Protein AF-A0A931CH33-F1 (afdb_monomer_lite)

Secondary structure (DSSP, 8-state):
--PPPHHHHHHHHT-TTTGGGGGT-HHHHHHHHHHHHHTTT-HHHHHHHHHHHHHHHHHHHHHHHTPPPS-SSHHHHHHHHHHTTSSPPPP-------------

Radius of gyration: 19.22 Å; chains: 1; bounding box: 34×28×72 Å

Sequence (104 aa):
MTAIDEDILSAARGSSNFGMLEEIEPLLAVYGAGAEATLYTDPNGALVKCRQFAEVLAEQLLRRTNTVMVSSKQVDRIGALESSGVLPEKPATRRRTSRKAVSV

Foldseek 3Di:
DPDDDVVLLVQLLPAPPQVVCCVVPSLLSNLQSQLVVCVPPPVPSSVVSVVSNLLVVLVSLCVVLVQDFPDSDSVSSVVSCCVSVNDPPDDPPPPPPPPPDPDD

Structure (mmCIF, N/CA/C/O backbone):
data_AF-A0A931CH33-F1
#
_entry.id   AF-A0A931CH33-F1
#
loop_
_atom_site.group_PDB
_atom_site.id
_atom_site.type_symbol
_atom_site.label_atom_id
_atom_site.label_alt_id
_atom_site.label_comp_id
_atom_site.label_asym_id
_atom_site.label_entity_id
_atom_site.label_seq_id
_atom_site.pdbx_PDB_ins_code
_atom_site.Cartn_x
_atom_site.Cartn_y
_atom_site.Cartn_z
_atom_site.occupancy
_atom_site.B_iso_or_equiv
_atom_site.auth_seq_id
_atom_site.auth_comp_id
_atom_site.auth_asym_id
_atom_site.auth_atom_id
_atom_site.pdbx_PDB_model_num
ATOM 1 N N . MET A 1 1 ? -16.504 5.192 -10.532 1.00 43.44 1 MET A N 1
ATOM 2 C CA . MET A 1 1 ? -15.453 4.220 -10.891 1.00 43.44 1 MET A CA 1
ATOM 3 C C . MET A 1 1 ? -14.500 4.931 -11.824 1.00 43.44 1 MET A C 1
ATOM 5 O O . MET A 1 1 ? -14.905 5.270 -12.925 1.00 43.44 1 MET A O 1
ATOM 9 N N . THR A 1 2 ? -13.304 5.281 -11.357 1.00 55.84 2 THR A N 1
ATOM 10 C CA . THR A 1 2 ? -12.237 5.764 -12.241 1.00 55.84 2 THR A CA 1
ATOM 11 C C . THR A 1 2 ? -11.862 4.607 -13.153 1.00 55.84 2 THR A C 1
ATOM 13 O O . THR A 1 2 ? -11.405 3.580 -12.656 1.00 55.84 2 THR A O 1
ATOM 16 N N . ALA A 1 3 ? -12.147 4.730 -14.448 1.00 74.62 3 ALA A N 1
ATOM 17 C CA . ALA A 1 3 ? -11.714 3.744 -15.425 1.00 74.62 3 ALA A CA 1
ATOM 18 C C . ALA A 1 3 ? -10.182 3.691 -15.385 1.00 74.62 3 ALA A C 1
ATOM 20 O O . ALA A 1 3 ? -9.525 4.722 -15.538 1.00 74.62 3 ALA A O 1
ATOM 21 N N . ILE A 1 4 ? -9.638 2.520 -15.069 1.00 81.12 4 ILE A N 1
ATOM 22 C CA . ILE A 1 4 ? -8.200 2.271 -15.117 1.00 81.12 4 ILE A CA 1
ATOM 23 C C . ILE A 1 4 ? -7.853 2.076 -16.587 1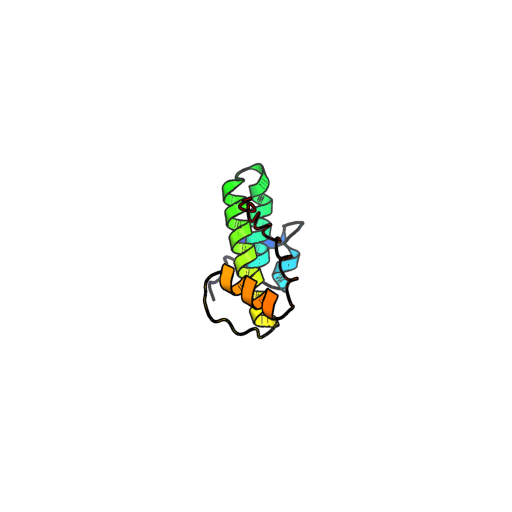.00 81.12 4 ILE A C 1
ATOM 25 O O . ILE A 1 4 ? -8.604 1.435 -17.317 1.00 81.12 4 ILE A O 1
ATOM 29 N N . ASP A 1 5 ? -6.742 2.658 -17.012 1.00 90.12 5 ASP A N 1
ATOM 30 C CA . ASP A 1 5 ? -6.226 2.440 -18.355 1.00 90.12 5 ASP A CA 1
ATOM 31 C C . ASP A 1 5 ? -5.836 0.958 -18.531 1.00 90.12 5 ASP A C 1
ATOM 33 O O . ASP A 1 5 ? -5.097 0.402 -17.711 1.00 90.12 5 ASP A O 1
ATOM 37 N N . GLU A 1 6 ? -6.359 0.312 -19.574 1.00 89.62 6 GLU A N 1
ATOM 38 C CA . GLU A 1 6 ? -6.144 -1.117 -19.841 1.00 89.62 6 GLU A CA 1
ATOM 39 C C . GLU A 1 6 ? -4.673 -1.448 -20.112 1.00 89.62 6 GLU A C 1
ATOM 41 O O . GLU A 1 6 ? -4.210 -2.523 -19.725 1.00 89.62 6 GLU A O 1
ATOM 46 N N . ASP A 1 7 ? -3.902 -0.527 -20.697 1.00 91.75 7 ASP A N 1
ATOM 47 C CA . ASP A 1 7 ? -2.474 -0.748 -20.939 1.00 91.75 7 ASP A CA 1
ATOM 48 C C . ASP A 1 7 ? -1.706 -0.766 -19.613 1.00 91.75 7 ASP A C 1
ATOM 50 O O . ASP A 1 7 ? -0.824 -1.603 -19.393 1.00 91.75 7 ASP A O 1
ATOM 54 N N . ILE A 1 8 ? -2.088 0.115 -18.683 1.00 91.56 8 ILE A N 1
ATOM 55 C CA . ILE A 1 8 ? -1.522 0.151 -17.329 1.00 91.56 8 ILE A CA 1
ATOM 56 C C . ILE A 1 8 ? -1.884 -1.125 -16.567 1.00 91.56 8 ILE A C 1
ATOM 58 O O . ILE A 1 8 ? -1.034 -1.694 -15.878 1.00 91.56 8 ILE A O 1
ATOM 62 N N . LEU A 1 9 ? -3.126 -1.592 -16.692 1.00 92.50 9 LEU A N 1
ATOM 63 C CA . LEU A 1 9 ? -3.570 -2.817 -16.036 1.00 92.50 9 LEU A CA 1
ATOM 64 C C . LEU A 1 9 ? -2.853 -4.049 -16.602 1.00 92.50 9 LEU A C 1
ATOM 66 O O . LEU A 1 9 ? -2.370 -4.887 -15.843 1.00 92.50 9 LEU A O 1
ATOM 70 N N . SER A 1 10 ? -2.711 -4.124 -17.925 1.00 92.75 10 SER A N 1
ATOM 71 C CA . SER A 1 10 ? -1.962 -5.179 -18.610 1.00 92.75 10 SER A CA 1
ATOM 72 C C . SER A 1 10 ? -0.494 -5.215 -18.170 1.00 92.75 10 SER A C 1
ATOM 74 O O . SER A 1 10 ? 0.035 -6.280 -17.852 1.00 92.75 10 SER A O 1
ATOM 76 N N . ALA A 1 11 ? 0.153 -4.052 -18.047 1.00 91.44 11 ALA A N 1
ATOM 77 C CA . ALA A 1 11 ? 1.504 -3.965 -17.498 1.00 91.44 11 ALA A CA 1
ATOM 78 C C . ALA A 1 11 ? 1.565 -4.434 -16.032 1.00 91.44 11 ALA A C 1
ATOM 80 O O . ALA A 1 11 ? 2.503 -5.132 -15.642 1.00 91.44 11 ALA A O 1
ATOM 81 N N . ALA A 1 12 ? 0.556 -4.097 -15.223 1.00 93.38 12 ALA A N 1
ATOM 82 C CA . ALA A 1 12 ? 0.479 -4.512 -13.826 1.00 93.38 12 ALA A CA 1
ATOM 83 C C . ALA A 1 12 ? 0.306 -6.031 -13.656 1.00 93.38 12 ALA A C 1
ATOM 85 O O . ALA A 1 12 ? 0.921 -6.607 -12.758 1.00 93.38 12 ALA A O 1
ATOM 86 N N . ARG A 1 13 ? -0.447 -6.698 -14.542 1.00 93.12 13 ARG A N 1
ATOM 87 C CA . ARG A 1 13 ? -0.584 -8.171 -14.571 1.00 93.12 13 ARG A CA 1
ATOM 88 C C . ARG A 1 13 ? 0.758 -8.892 -14.692 1.00 93.12 13 ARG A C 1
ATOM 90 O O . ARG A 1 13 ? 0.910 -9.992 -14.174 1.00 93.12 13 ARG A O 1
ATOM 97 N N . GLY A 1 14 ? 1.729 -8.275 -15.366 1.00 92.12 14 GLY A N 1
ATOM 98 C CA . GLY A 1 14 ? 3.070 -8.829 -15.548 1.00 92.12 14 GLY A CA 1
ATOM 99 C C . GLY A 1 14 ? 3.969 -8.767 -14.307 1.00 92.12 14 GLY A C 1
ATOM 100 O O . GLY A 1 14 ? 5.076 -9.300 -14.346 1.00 92.12 14 GLY A O 1
ATOM 101 N N . SER A 1 15 ? 3.540 -8.118 -13.218 1.00 94.19 15 SER A N 1
ATOM 102 C CA . SER A 1 15 ? 4.320 -8.045 -11.978 1.00 94.19 15 SER A CA 1
ATOM 103 C C . SER A 1 15 ? 4.401 -9.402 -11.280 1.00 94.19 15 SER A C 1
ATOM 105 O O . SER A 1 15 ? 3.382 -10.035 -10.999 1.00 94.19 15 SER A O 1
ATOM 107 N N . SER A 1 16 ? 5.622 -9.794 -10.909 1.00 93.00 16 SER A N 1
ATOM 108 C CA . SER A 1 16 ? 5.899 -11.029 -10.167 1.00 93.00 16 SER A CA 1
ATOM 109 C C . SER A 1 16 ? 5.231 -11.063 -8.792 1.00 93.00 16 SER A C 1
ATOM 111 O O . SER A 1 16 ? 4.818 -12.128 -8.341 1.00 93.00 16 SER A O 1
ATOM 113 N N . ASN A 1 17 ? 5.145 -9.914 -8.115 1.00 92.81 17 ASN A N 1
ATOM 114 C CA . ASN A 1 17 ? 4.663 -9.836 -6.735 1.00 92.81 17 ASN A CA 1
ATOM 115 C C . ASN A 1 17 ? 3.191 -9.420 -6.623 1.00 92.81 17 ASN A C 1
ATOM 117 O O . ASN A 1 17 ? 2.518 -9.807 -5.670 1.00 92.81 17 ASN A O 1
ATOM 121 N N . PHE A 1 18 ? 2.689 -8.620 -7.566 1.00 95.81 18 PHE A N 1
ATOM 122 C CA . PHE A 1 18 ? 1.396 -7.944 -7.432 1.00 95.81 18 PHE A CA 1
ATOM 123 C C . PHE A 1 18 ? 0.410 -8.237 -8.564 1.00 95.81 18 PHE A C 1
ATOM 125 O O . PHE A 1 18 ? -0.763 -7.900 -8.414 1.00 95.81 18 PHE A O 1
ATOM 132 N N . GLY A 1 19 ? 0.826 -8.900 -9.651 1.00 92.94 19 GLY A N 1
ATOM 133 C CA . GLY A 1 19 ? -0.058 -9.207 -10.782 1.00 92.94 19 GLY A CA 1
ATOM 134 C C . GLY A 1 19 ? -1.300 -10.010 -10.379 1.00 92.94 19 GLY A C 1
ATOM 135 O O . GLY A 1 19 ? -2.403 -9.723 -10.831 1.00 92.94 19 GLY A O 1
ATOM 136 N N . MET A 1 20 ? -1.153 -10.930 -9.421 1.00 94.38 20 MET A N 1
ATOM 137 C CA . MET A 1 20 ? -2.253 -11.743 -8.878 1.00 94.38 20 MET A CA 1
ATOM 138 C C . MET A 1 20 ? -3.372 -10.938 -8.197 1.00 94.38 20 MET A C 1
ATOM 140 O O . MET A 1 20 ? -4.472 -11.449 -8.010 1.00 94.38 20 MET A O 1
ATOM 144 N N . LEU A 1 21 ? -3.105 -9.696 -7.779 1.00 93.75 21 LEU A N 1
ATOM 145 C CA . LEU A 1 21 ? -4.100 -8.874 -7.085 1.00 93.75 21 LEU A CA 1
ATOM 146 C C . LEU A 1 21 ? -5.152 -8.302 -8.031 1.00 93.75 21 LEU A C 1
ATOM 148 O O . LEU A 1 21 ? -6.164 -7.792 -7.561 1.00 93.75 21 LEU A O 1
ATOM 152 N N . GLU A 1 22 ? -4.937 -8.400 -9.337 1.00 92.19 22 GLU A N 1
ATOM 153 C CA . GLU A 1 22 ? -5.831 -7.853 -10.345 1.00 92.19 22 GLU A CA 1
ATOM 154 C C . GLU A 1 22 ? -7.232 -8.482 -10.293 1.00 92.19 22 GLU A C 1
ATOM 156 O O . GLU A 1 22 ? -8.228 -7.766 -10.364 1.00 92.19 22 GLU A O 1
ATOM 161 N N . GLU A 1 23 ? -7.317 -9.793 -10.049 1.00 90.00 23 GLU A N 1
ATOM 162 C CA . GLU A 1 23 ? -8.588 -10.513 -9.873 1.00 90.00 23 GLU A CA 1
ATOM 163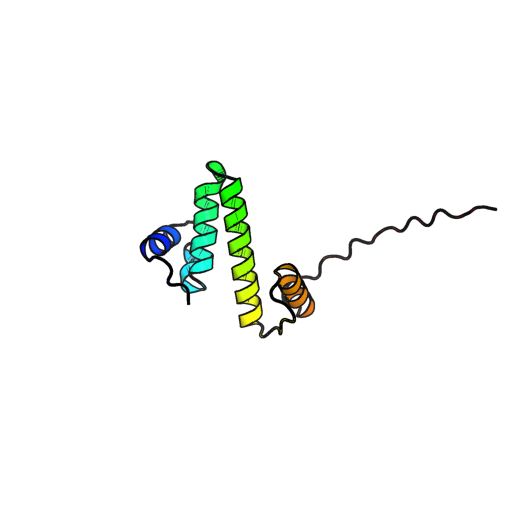 C C . GLU A 1 23 ? -9.347 -10.092 -8.600 1.00 90.00 23 GLU A C 1
ATOM 165 O O . GLU A 1 23 ? -10.562 -10.265 -8.500 1.00 90.00 23 GLU A O 1
ATOM 170 N N . ILE A 1 24 ? -8.634 -9.554 -7.604 1.00 88.38 24 ILE A N 1
ATOM 171 C CA . ILE A 1 24 ? -9.191 -9.166 -6.302 1.00 88.38 24 ILE A CA 1
ATOM 172 C C . ILE A 1 24 ? -9.601 -7.690 -6.310 1.00 88.38 24 ILE A C 1
ATOM 174 O O . ILE A 1 24 ? -10.696 -7.354 -5.857 1.00 88.38 24 ILE A O 1
ATOM 178 N N . GLU A 1 25 ? -8.689 -6.822 -6.746 1.00 92.12 25 GLU A N 1
ATOM 179 C CA . GLU A 1 25 ? -8.856 -5.378 -6.889 1.00 92.12 25 GLU A CA 1
ATOM 180 C C . GLU A 1 25 ? -7.779 -4.836 -7.858 1.00 92.12 25 GLU A C 1
ATOM 182 O O . GLU A 1 25 ? -6.610 -4.709 -7.474 1.00 92.12 25 GLU A O 1
ATOM 187 N N . PRO A 1 26 ? -8.156 -4.455 -9.091 1.00 93.38 26 PRO A N 1
ATOM 188 C CA . PRO A 1 26 ? -7.243 -3.941 -10.114 1.00 93.38 26 PRO A CA 1
ATOM 189 C C . PRO A 1 26 ? -6.327 -2.800 -9.650 1.00 93.38 26 PRO A C 1
ATOM 191 O O . PRO A 1 26 ? -5.148 -2.767 -10.007 1.00 93.38 26 PRO A O 1
ATOM 194 N N . LEU A 1 27 ? -6.817 -1.882 -8.806 1.00 94.38 27 LEU A N 1
ATOM 195 C CA . LEU A 1 27 ? -5.986 -0.785 -8.295 1.00 94.38 27 LEU A CA 1
ATOM 196 C C . LEU A 1 27 ? -4.835 -1.273 -7.405 1.00 94.38 27 LEU A C 1
ATOM 198 O O . LEU A 1 27 ? -3.768 -0.656 -7.399 1.00 94.38 27 LEU A O 1
ATOM 202 N N . LEU A 1 28 ? -5.016 -2.376 -6.672 1.00 95.06 28 LEU A N 1
ATOM 203 C CA . LEU A 1 28 ? -3.941 -2.954 -5.864 1.00 95.06 28 LEU A CA 1
ATOM 204 C C . LEU A 1 28 ? -2.820 -3.500 -6.748 1.0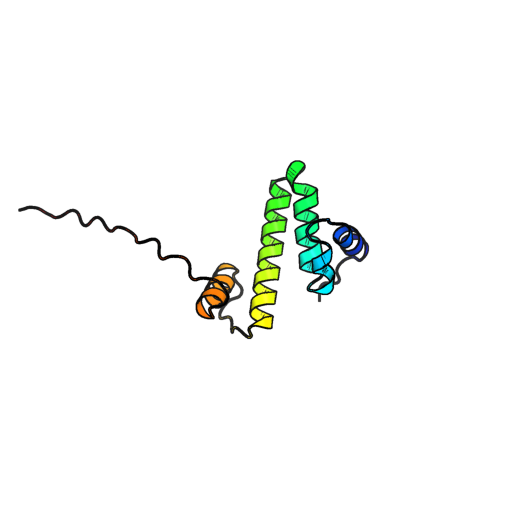0 95.06 28 LEU A C 1
ATOM 206 O O . LEU A 1 28 ? -1.650 -3.267 -6.444 1.00 95.06 28 LEU A O 1
ATOM 210 N N . ALA A 1 29 ? -3.167 -4.161 -7.856 1.00 95.62 29 ALA A N 1
ATOM 211 C CA . ALA A 1 29 ? -2.179 -4.625 -8.824 1.00 95.62 29 ALA A CA 1
ATOM 212 C C . ALA A 1 29 ? -1.406 -3.446 -9.428 1.00 95.62 29 ALA A C 1
ATOM 214 O O . ALA A 1 29 ? -0.179 -3.457 -9.422 1.00 95.62 29 ALA A O 1
ATOM 215 N N . VAL A 1 30 ? -2.099 -2.388 -9.864 1.00 96.31 30 VAL A N 1
ATOM 216 C CA . VAL A 1 30 ? -1.467 -1.209 -10.483 1.00 96.31 30 VAL A CA 1
ATOM 217 C C . VAL A 1 30 ? -0.507 -0.495 -9.530 1.00 96.31 30 VAL A C 1
ATOM 219 O O . VAL A 1 30 ? 0.643 -0.234 -9.892 1.00 96.31 30 VAL A O 1
ATOM 222 N N . TYR A 1 31 ? -0.938 -0.185 -8.303 1.00 96.50 31 TYR A N 1
ATOM 223 C CA . TYR A 1 31 ? -0.072 0.514 -7.351 1.00 96.50 31 TYR A CA 1
ATOM 224 C C . TYR A 1 31 ? 1.083 -0.366 -6.864 1.00 96.50 31 TYR A C 1
ATOM 226 O O . TYR A 1 31 ? 2.207 0.125 -6.753 1.00 96.50 31 TYR A O 1
ATOM 234 N N . GLY A 1 32 ? 0.836 -1.656 -6.622 1.00 95.38 32 GLY A N 1
ATOM 235 C CA . GLY A 1 32 ? 1.867 -2.607 -6.209 1.00 95.38 32 GLY A CA 1
ATOM 236 C C . GLY A 1 32 ? 2.923 -2.827 -7.294 1.00 95.38 32 GLY A C 1
ATOM 237 O O . GLY A 1 32 ? 4.109 -2.591 -7.058 1.00 95.38 32 GLY A O 1
ATOM 238 N N . ALA A 1 33 ? 2.494 -3.180 -8.509 1.00 96.38 33 ALA A N 1
ATOM 239 C CA . ALA A 1 33 ? 3.376 -3.377 -9.660 1.00 96.38 33 ALA A CA 1
ATOM 240 C C . ALA A 1 33 ? 4.165 -2.106 -9.988 1.00 96.38 33 ALA A C 1
ATOM 242 O O . ALA A 1 33 ? 5.368 -2.148 -10.241 1.00 96.38 33 ALA A O 1
ATOM 243 N N . GLY A 1 34 ? 3.506 -0.947 -9.927 1.00 95.12 34 GLY A N 1
ATOM 244 C CA . GLY A 1 34 ? 4.167 0.327 -10.141 1.00 95.12 34 GLY A CA 1
ATOM 245 C C . GLY A 1 34 ? 5.211 0.644 -9.067 1.00 95.12 34 GLY A C 1
ATOM 246 O O . GLY A 1 34 ? 6.213 1.275 -9.402 1.00 95.12 34 GLY A O 1
ATOM 247 N N . ALA A 1 35 ? 4.985 0.265 -7.803 1.00 95.88 35 ALA A N 1
ATOM 248 C CA . ALA A 1 35 ? 5.949 0.457 -6.717 1.00 95.88 35 ALA A CA 1
ATOM 249 C C . ALA A 1 35 ? 7.166 -0.460 -6.882 1.00 95.88 35 ALA A C 1
ATOM 251 O O . ALA A 1 35 ? 8.299 0.001 -6.753 1.00 95.88 35 ALA A O 1
ATOM 252 N N . GLU A 1 36 ? 6.928 -1.726 -7.232 1.00 95.31 36 GLU A N 1
ATOM 253 C CA . GLU A 1 36 ? 7.964 -2.710 -7.554 1.00 95.31 36 GLU A CA 1
ATOM 254 C C . GLU A 1 36 ? 8.844 -2.237 -8.717 1.00 95.31 36 GLU A C 1
ATOM 256 O O . GLU A 1 36 ? 10.068 -2.192 -8.591 1.00 95.31 36 GLU A O 1
ATOM 261 N N . ALA A 1 37 ? 8.223 -1.802 -9.817 1.00 95.06 37 ALA A N 1
ATOM 262 C CA . ALA A 1 37 ? 8.930 -1.362 -11.015 1.00 95.06 37 ALA A CA 1
ATOM 263 C C . ALA A 1 37 ? 9.822 -0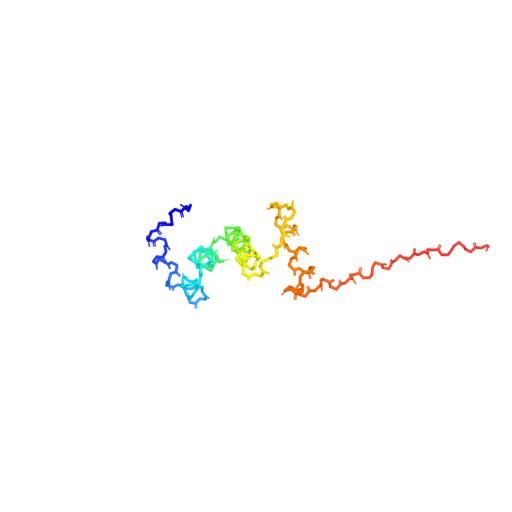.132 -10.777 1.00 95.06 37 ALA A C 1
ATOM 265 O O . ALA A 1 37 ? 10.842 0.028 -11.449 1.00 95.06 37 ALA A O 1
ATOM 266 N N . THR A 1 38 ? 9.460 0.744 -9.830 1.00 94.75 38 THR A N 1
ATOM 267 C CA . THR A 1 38 ? 10.227 1.967 -9.540 1.00 94.75 38 THR A CA 1
ATOM 268 C C . THR A 1 38 ? 11.131 1.875 -8.318 1.00 94.75 38 THR A C 1
ATOM 270 O O . THR A 1 38 ? 11.813 2.847 -8.014 1.00 94.75 38 THR A O 1
ATOM 273 N N . LEU A 1 39 ? 11.195 0.733 -7.627 1.00 93.00 39 LEU A N 1
ATOM 274 C CA . LEU A 1 39 ? 11.911 0.603 -6.352 1.00 93.00 39 LEU A CA 1
ATOM 275 C C . LEU A 1 39 ? 13.378 1.061 -6.422 1.00 93.00 39 LEU A C 1
ATOM 277 O O . LEU A 1 39 ? 13.866 1.714 -5.501 1.00 93.00 39 LEU A O 1
ATOM 281 N N . TYR A 1 40 ? 14.068 0.736 -7.518 1.00 93.62 40 TYR A N 1
ATOM 282 C CA . TYR A 1 40 ? 15.493 1.033 -7.698 1.00 93.62 40 TYR A CA 1
ATOM 283 C C . TYR A 1 40 ? 15.774 2.280 -8.542 1.00 93.62 40 TYR A C 1
ATOM 285 O O . TYR A 1 40 ? 16.888 2.797 -8.511 1.00 93.62 40 TYR A O 1
ATOM 293 N N . THR A 1 41 ? 14.792 2.757 -9.306 1.00 95.69 41 THR A N 1
ATOM 294 C CA . THR A 1 41 ? 14.958 3.858 -10.269 1.00 95.69 41 THR A CA 1
ATOM 295 C C . THR A 1 41 ? 14.378 5.172 -9.757 1.00 95.69 41 THR A C 1
ATOM 297 O O . THR A 1 41 ? 14.954 6.228 -9.998 1.00 95.69 41 THR A O 1
ATOM 300 N N . ASP A 1 42 ? 13.279 5.108 -9.009 1.00 95.56 42 ASP A N 1
ATOM 301 C CA . ASP A 1 42 ? 12.647 6.240 -8.338 1.00 95.56 42 ASP A CA 1
ATOM 302 C C . ASP A 1 42 ?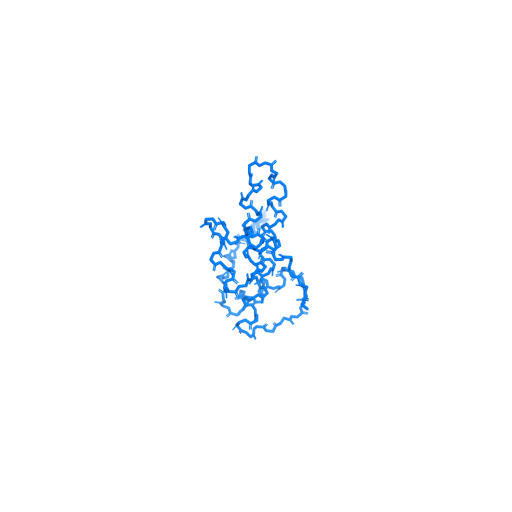 12.069 5.786 -6.984 1.00 95.56 42 ASP A C 1
ATOM 304 O O . ASP A 1 42 ? 10.871 5.493 -6.861 1.00 95.56 42 ASP A O 1
ATOM 308 N N . PRO A 1 43 ? 12.914 5.727 -5.937 1.00 92.62 43 PRO A N 1
ATOM 309 C CA . PRO A 1 43 ? 12.482 5.313 -4.606 1.00 92.62 43 PRO A CA 1
ATOM 310 C C . PRO A 1 43 ? 11.376 6.205 -4.025 1.00 92.62 43 PRO A C 1
ATOM 312 O O . PRO A 1 43 ? 10.511 5.723 -3.295 1.00 92.62 43 PRO A O 1
ATOM 315 N N . ASN A 1 44 ? 11.363 7.501 -4.359 1.00 94.94 44 ASN A N 1
ATOM 316 C CA . ASN A 1 44 ? 10.330 8.422 -3.886 1.00 94.94 44 ASN A CA 1
ATOM 317 C C . ASN A 1 44 ? 8.981 8.108 -4.542 1.00 94.94 44 ASN A C 1
ATOM 319 O O . ASN A 1 44 ? 7.969 8.007 -3.846 1.00 94.94 44 ASN A O 1
ATOM 323 N N . GLY A 1 45 ? 8.966 7.885 -5.858 1.00 94.56 45 GLY A N 1
ATOM 324 C CA . GLY A 1 45 ? 7.777 7.422 -6.570 1.00 94.56 45 GLY A CA 1
ATOM 325 C C . GLY A 1 45 ? 7.293 6.058 -6.081 1.00 94.56 45 GLY A C 1
ATOM 326 O O . GLY A 1 45 ? 6.086 5.857 -5.928 1.00 94.56 45 GLY A O 1
ATOM 327 N N . ALA A 1 46 ? 8.209 5.143 -5.753 1.00 94.31 46 ALA A N 1
ATOM 328 C CA . ALA A 1 46 ? 7.859 3.859 -5.149 1.00 94.31 46 ALA A CA 1
ATOM 329 C C . ALA A 1 46 ? 7.138 4.040 -3.801 1.00 94.31 46 ALA A C 1
ATOM 331 O O . ALA A 1 46 ? 6.092 3.432 -3.580 1.00 94.31 46 ALA A O 1
ATOM 332 N N . LEU A 1 47 ? 7.620 4.935 -2.928 1.00 95.94 47 LEU A N 1
ATOM 333 C CA . LEU A 1 47 ? 6.962 5.238 -1.650 1.00 95.94 47 LEU A CA 1
ATOM 334 C C . LEU A 1 47 ? 5.558 5.830 -1.826 1.00 95.94 47 LEU A C 1
ATOM 336 O O . LEU A 1 47 ? 4.640 5.464 -1.088 1.00 95.94 47 LEU A O 1
ATOM 340 N N . VAL A 1 48 ? 5.368 6.719 -2.805 1.00 96.25 48 VAL A N 1
ATOM 341 C CA . VAL A 1 48 ? 4.044 7.286 -3.113 1.00 96.25 48 VAL A CA 1
ATOM 342 C C . VAL A 1 48 ? 3.073 6.188 -3.547 1.00 96.25 48 VAL A C 1
ATOM 344 O O . VAL A 1 48 ? 1.951 6.131 -3.044 1.00 96.25 48 VAL A O 1
ATOM 347 N N . LYS A 1 49 ? 3.509 5.269 -4.411 1.00 94.25 49 LYS A N 1
ATOM 348 C CA . LYS A 1 49 ? 2.674 4.144 -4.848 1.00 94.25 49 LYS A CA 1
ATOM 349 C C . LYS A 1 49 ? 2.385 3.156 -3.719 1.00 94.25 49 LYS A C 1
ATOM 351 O O . LYS A 1 49 ? 1.244 2.734 -3.576 1.00 94.25 49 LYS A O 1
ATOM 356 N N . CYS A 1 50 ? 3.356 2.867 -2.850 1.00 95.56 50 CYS A N 1
ATOM 357 C CA . CYS A 1 50 ? 3.130 2.076 -1.633 1.00 95.56 50 CYS A CA 1
ATOM 358 C C . CYS A 1 50 ? 2.060 2.706 -0.732 1.00 95.56 50 CYS A C 1
ATOM 360 O O . CYS A 1 50 ? 1.229 2.003 -0.155 1.00 95.56 50 CYS A O 1
ATOM 362 N N . ARG A 1 51 ? 2.048 4.039 -0.621 1.00 94.56 51 ARG A N 1
ATOM 363 C CA . ARG A 1 51 ? 1.005 4.749 0.121 1.00 94.56 51 ARG A CA 1
ATOM 364 C C . ARG A 1 51 ? -0.369 4.566 -0.527 1.00 94.56 51 ARG A C 1
ATOM 366 O O . ARG A 1 51 ? -1.309 4.211 0.177 1.00 94.56 51 ARG A O 1
ATOM 373 N N . GLN A 1 52 ? -0.483 4.781 -1.836 1.00 95.00 52 GLN A N 1
ATOM 374 C CA . GLN A 1 52 ? -1.742 4.603 -2.571 1.00 95.00 52 GLN A CA 1
ATOM 375 C C . GLN A 1 52 ? -2.257 3.162 -2.469 1.00 95.00 52 GLN A C 1
ATOM 377 O O . GLN A 1 52 ? -3.435 2.941 -2.197 1.00 95.00 52 GLN A O 1
ATOM 382 N N . PHE A 1 53 ? -1.357 2.183 -2.581 1.00 95.12 53 PHE A N 1
ATOM 383 C CA . PHE A 1 53 ? -1.652 0.773 -2.353 1.00 95.12 53 PHE A CA 1
ATOM 384 C C . PHE A 1 53 ? -2.262 0.539 -0.964 1.00 95.12 53 PHE A C 1
ATOM 386 O O . PHE A 1 53 ? -3.322 -0.073 -0.849 1.00 95.12 53 PHE A O 1
ATOM 393 N N . ALA A 1 54 ? -1.637 1.061 0.095 1.00 91.81 54 ALA A N 1
ATOM 394 C CA . ALA A 1 54 ? -2.132 0.905 1.463 1.00 91.81 54 ALA A CA 1
ATOM 395 C C . ALA A 1 54 ? -3.488 1.600 1.697 1.00 91.81 54 ALA A C 1
ATOM 397 O O . ALA A 1 54 ? -4.309 1.110 2.475 1.00 91.81 54 ALA A O 1
ATOM 398 N N . GLU A 1 55 ? -3.738 2.732 1.036 1.00 91.44 55 GLU A N 1
ATOM 399 C CA . GLU A 1 55 ? -5.020 3.445 1.096 1.00 91.44 55 GLU A CA 1
ATOM 400 C C . GLU A 1 55 ? -6.154 2.624 0.465 1.00 91.44 55 GLU A C 1
ATOM 402 O O . GLU A 1 55 ? -7.203 2.445 1.094 1.00 91.44 55 GLU A O 1
ATOM 407 N N . VAL A 1 56 ? -5.916 2.050 -0.719 1.00 92.31 56 VAL A N 1
ATOM 408 C CA . VAL A 1 56 ? -6.871 1.149 -1.382 1.00 92.31 56 VAL A CA 1
ATOM 409 C C . VAL A 1 56 ? -7.066 -0.130 -0.574 1.00 92.31 56 VAL A C 1
ATOM 411 O O . VAL A 1 56 ? -8.201 -0.552 -0.368 1.00 92.31 56 VAL A O 1
ATOM 414 N N . LEU A 1 57 ? -5.991 -0.730 -0.058 1.00 90.88 57 LEU A N 1
ATOM 415 C CA . LEU A 1 57 ? -6.077 -1.962 0.726 1.00 90.88 57 LEU A CA 1
ATOM 416 C C . LEU A 1 57 ? -6.928 -1.764 1.984 1.00 90.88 57 LEU A C 1
ATOM 418 O O . LEU A 1 57 ? -7.824 -2.563 2.250 1.00 90.88 57 LEU A O 1
ATOM 422 N N . ALA A 1 58 ? -6.692 -0.682 2.732 1.00 89.00 58 ALA A N 1
ATOM 423 C CA . ALA A 1 58 ? -7.492 -0.355 3.909 1.00 89.00 58 ALA A CA 1
ATOM 424 C C . ALA A 1 58 ? -8.973 -0.175 3.549 1.00 89.00 58 ALA A C 1
ATOM 426 O O . ALA A 1 58 ? -9.848 -0.658 4.263 1.00 89.00 58 ALA A O 1
ATOM 427 N N . GLU A 1 59 ? -9.262 0.476 2.422 1.00 87.75 59 GLU A N 1
ATOM 428 C CA . GLU A 1 59 ? -10.631 0.648 1.944 1.00 87.75 59 GLU A CA 1
ATOM 429 C C . GLU A 1 59 ? -11.310 -0.679 1.595 1.00 87.75 59 GLU A C 1
ATOM 431 O O . GLU A 1 59 ? -12.453 -0.908 1.990 1.00 87.75 59 GLU A O 1
ATOM 436 N N . GLN A 1 60 ? -10.610 -1.573 0.896 1.00 88.75 60 GLN A N 1
ATOM 437 C CA . GLN A 1 60 ? -11.133 -2.896 0.556 1.00 88.75 60 GLN A CA 1
ATOM 438 C C . GLN A 1 60 ? -11.384 -3.745 1.803 1.00 88.75 60 GLN A C 1
ATOM 440 O O . GLN A 1 60 ? -12.410 -4.421 1.882 1.00 88.75 60 GLN A O 1
ATOM 445 N N . LEU A 1 61 ? -10.494 -3.681 2.798 1.00 86.25 61 LEU A N 1
ATOM 446 C CA . LEU A 1 61 ? -10.685 -4.369 4.074 1.00 86.25 61 LEU A CA 1
ATOM 447 C C . LEU A 1 61 ? -11.945 -3.874 4.781 1.00 86.25 61 LEU A C 1
ATOM 449 O O . LEU A 1 61 ? -12.807 -4.684 5.103 1.00 86.25 61 LEU A O 1
ATOM 453 N N . LEU A 1 62 ? -12.103 -2.556 4.924 1.00 85.19 62 LEU A N 1
ATOM 454 C CA . LEU A 1 62 ? -13.281 -1.954 5.553 1.00 85.19 62 LEU A CA 1
ATOM 455 C C . LEU A 1 62 ? -14.587 -2.349 4.854 1.00 85.19 62 LEU A C 1
ATOM 457 O O . LEU A 1 62 ? -15.570 -2.686 5.516 1.00 85.19 62 LEU A O 1
ATOM 461 N N . ARG A 1 63 ? -14.594 -2.331 3.513 1.00 85.44 63 ARG A N 1
ATOM 462 C CA . ARG A 1 63 ? -15.752 -2.741 2.703 1.00 85.44 63 ARG A CA 1
ATOM 463 C C . ARG A 1 63 ? -16.110 -4.208 2.930 1.00 85.44 63 ARG A C 1
ATOM 465 O O . ARG A 1 63 ? -17.287 -4.535 3.021 1.00 85.44 63 ARG A O 1
ATOM 472 N N . ARG A 1 64 ? -15.113 -5.089 3.042 1.00 85.31 64 ARG A N 1
ATOM 473 C CA . ARG A 1 64 ? -15.324 -6.532 3.243 1.00 85.31 64 ARG A CA 1
ATOM 474 C C . ARG A 1 64 ? -15.723 -6.884 4.676 1.00 85.31 64 ARG A C 1
ATOM 476 O O . ARG A 1 64 ? -16.433 -7.863 4.874 1.00 85.31 64 ARG A O 1
ATOM 483 N N . THR A 1 65 ? -15.304 -6.095 5.662 1.00 84.12 65 THR A N 1
ATOM 484 C CA . THR A 1 65 ? -15.591 -6.341 7.086 1.00 84.12 65 THR A CA 1
ATOM 485 C C . THR A 1 65 ? -16.838 -5.611 7.582 1.00 84.12 65 THR A C 1
ATOM 487 O O . THR A 1 65 ? -17.205 -5.763 8.743 1.00 84.12 65 THR A O 1
ATOM 490 N N . ASN A 1 66 ? -17.513 -4.841 6.716 1.00 79.31 66 ASN A N 1
ATOM 491 C CA . ASN A 1 66 ? -18.645 -3.972 7.065 1.00 79.31 66 ASN A CA 1
ATOM 492 C C . ASN A 1 66 ? -18.334 -3.016 8.232 1.00 79.31 66 ASN A C 1
ATOM 494 O O . ASN A 1 66 ? -19.216 -2.652 9.012 1.00 79.31 66 ASN A O 1
ATOM 498 N N . THR A 1 67 ? -17.074 -2.598 8.363 1.00 76.00 67 THR A N 1
ATOM 499 C CA . THR A 1 67 ? -16.658 -1.696 9.439 1.00 76.00 67 THR A CA 1
ATOM 500 C C . THR A 1 67 ? -17.111 -0.275 9.106 1.00 76.00 67 THR A C 1
ATOM 502 O O . THR A 1 67 ? -16.710 0.304 8.095 1.00 76.00 67 THR A O 1
ATOM 505 N N . VAL A 1 68 ? -17.949 0.304 9.967 1.00 68.38 68 VAL A N 1
ATOM 506 C CA . VAL A 1 68 ? -18.456 1.671 9.795 1.00 68.38 68 VAL A CA 1
ATOM 507 C C . VAL A 1 68 ? -17.337 2.675 10.060 1.00 68.38 68 VAL A C 1
ATOM 509 O O . VAL A 1 68 ? -16.687 2.641 11.104 1.00 68.38 68 VAL A O 1
ATOM 512 N N . MET A 1 69 ? -17.133 3.599 9.122 1.00 63.41 69 MET A N 1
ATOM 513 C CA . MET A 1 69 ? -16.163 4.680 9.268 1.00 63.41 69 MET A CA 1
ATOM 514 C C . MET A 1 69 ? -16.811 5.987 9.706 1.00 63.41 69 MET A C 1
ATOM 516 O O . MET A 1 69 ? -17.869 6.369 9.213 1.00 63.41 69 MET A O 1
ATOM 520 N N . VAL A 1 70 ? -16.099 6.718 10.564 1.00 63.06 70 VAL A N 1
ATOM 521 C CA . VAL A 1 70 ? -16.473 8.072 11.004 1.00 63.06 70 VAL A CA 1
ATOM 522 C C . VAL A 1 70 ? -15.803 9.159 10.139 1.00 63.06 70 VAL A C 1
ATOM 524 O O . VAL A 1 70 ? -16.244 10.304 10.133 1.00 63.06 70 VAL A O 1
ATOM 527 N N . SER A 1 71 ? -14.744 8.828 9.384 1.00 72.75 71 SER A N 1
ATOM 528 C CA . SER A 1 71 ? -13.910 9.799 8.653 1.00 72.75 71 SER A CA 1
ATOM 529 C C . SER A 1 71 ? -13.220 9.185 7.427 1.00 72.75 71 SER A C 1
ATOM 531 O O . SER A 1 71 ? -13.015 7.976 7.351 1.00 72.75 71 SER A O 1
ATOM 533 N N . SER A 1 72 ? -12.845 10.029 6.458 1.00 71.31 72 SER A N 1
ATOM 534 C CA . SER A 1 72 ? -12.159 9.637 5.218 1.00 71.31 72 SER A CA 1
ATOM 535 C C . SER A 1 72 ? -10.631 9.578 5.330 1.00 71.31 72 SER A C 1
ATOM 537 O O . SER A 1 72 ? -9.982 9.110 4.393 1.00 71.31 72 SER A O 1
ATOM 539 N N . LYS A 1 73 ? -10.039 10.030 6.445 1.00 82.25 73 LYS A N 1
ATOM 540 C CA . LYS A 1 73 ? -8.579 10.046 6.632 1.00 82.25 73 LYS A CA 1
ATOM 541 C C . LYS A 1 73 ? -8.037 8.632 6.833 1.00 82.25 73 LYS A C 1
ATOM 543 O O . LYS A 1 73 ? -8.566 7.875 7.639 1.00 82.25 73 LYS A O 1
ATOM 548 N N . GLN A 1 74 ? -6.909 8.319 6.192 1.00 77.81 74 GLN A N 1
ATOM 549 C CA . GLN A 1 74 ? -6.267 6.997 6.272 1.00 77.81 74 GLN A CA 1
ATOM 550 C C . GLN A 1 74 ? -5.984 6.531 7.711 1.00 77.81 74 GLN A C 1
ATOM 552 O O . GLN A 1 74 ? -6.144 5.357 8.024 1.00 77.81 74 GLN A O 1
ATOM 557 N N . VAL A 1 75 ? -5.597 7.446 8.604 1.00 81.69 75 VAL A N 1
ATOM 558 C CA . VAL A 1 75 ? -5.345 7.127 10.021 1.00 81.69 75 VAL A CA 1
ATOM 559 C C . VAL A 1 75 ? -6.599 6.630 10.742 1.00 81.69 75 VAL A C 1
ATOM 561 O O . VAL A 1 75 ? -6.515 5.698 11.537 1.00 81.69 75 VAL A O 1
ATOM 564 N N . ASP A 1 76 ? -7.760 7.190 10.410 1.00 80.69 76 ASP A N 1
ATOM 565 C CA . ASP A 1 76 ? -9.034 6.809 11.018 1.00 80.69 76 ASP A CA 1
ATOM 566 C C . ASP A 1 76 ? -9.504 5.451 10.471 1.00 80.69 76 ASP A C 1
ATOM 568 O O . ASP A 1 76 ? -10.070 4.650 11.212 1.00 80.69 76 ASP A O 1
ATOM 572 N N . ARG A 1 77 ? -9.189 5.147 9.200 1.00 80.38 77 ARG A N 1
ATOM 573 C CA . ARG A 1 77 ? -9.423 3.824 8.590 1.00 80.38 77 ARG A CA 1
ATOM 574 C C . ARG A 1 77 ? -8.672 2.725 9.334 1.00 80.38 77 ARG A C 1
ATOM 576 O O . ARG A 1 77 ? -9.253 1.697 9.667 1.00 80.38 77 ARG A O 1
ATOM 583 N N . ILE A 1 78 ? -7.388 2.960 9.613 1.00 81.56 78 ILE A N 1
ATOM 584 C CA . ILE A 1 78 ? -6.539 2.015 10.349 1.00 81.56 78 ILE A CA 1
ATOM 585 C C . ILE A 1 78 ? -7.087 1.812 11.765 1.00 81.56 78 ILE A C 1
ATOM 587 O O . ILE A 1 78 ? -7.282 0.670 12.169 1.00 81.56 78 ILE A O 1
ATOM 591 N N . GLY A 1 79 ? -7.415 2.892 12.482 1.00 79.56 79 GLY A N 1
ATOM 592 C CA . GLY A 1 79 ? -7.978 2.790 13.834 1.00 79.56 79 GLY A CA 1
ATOM 593 C C . GLY A 1 79 ? -9.324 2.054 13.884 1.00 79.56 79 GLY A C 1
ATOM 594 O O . GLY A 1 79 ? -9.586 1.300 14.822 1.00 79.56 79 GLY A O 1
ATOM 595 N N . ALA A 1 80 ? -10.168 2.211 12.859 1.00 79.75 80 ALA A N 1
ATOM 596 C CA . ALA A 1 80 ? -11.418 1.461 12.742 1.00 79.75 80 ALA A CA 1
ATOM 597 C C . ALA A 1 80 ? -11.168 -0.041 12.511 1.00 79.75 80 ALA A C 1
ATOM 599 O O . ALA A 1 80 ? -11.823 -0.874 13.138 1.00 79.75 80 ALA A O 1
ATOM 600 N N . LEU A 1 81 ? -10.194 -0.393 11.664 1.00 77.62 81 LEU A N 1
ATOM 601 C CA . LEU A 1 81 ? -9.802 -1.785 11.429 1.00 77.62 81 LEU A CA 1
ATOM 602 C C . LEU A 1 81 ? -9.218 -2.445 12.688 1.00 77.62 81 LEU A C 1
ATOM 604 O O . LEU A 1 81 ? -9.593 -3.580 12.987 1.00 77.62 81 LEU A O 1
ATOM 608 N N . GLU A 1 82 ? -8.377 -1.733 13.447 1.00 82.62 82 GLU A N 1
ATOM 609 C CA . GLU A 1 82 ? -7.885 -2.176 14.763 1.00 82.62 82 GLU A CA 1
ATOM 610 C C . GLU A 1 82 ? -9.055 -2.419 15.731 1.00 82.62 82 GLU A C 1
ATOM 612 O O . GLU A 1 82 ? -9.174 -3.499 16.302 1.00 82.62 82 GLU A O 1
ATOM 617 N N . SER A 1 83 ? -9.985 -1.462 15.838 1.00 76.94 83 SER A N 1
ATOM 618 C CA . SER A 1 83 ? -11.151 -1.558 16.736 1.00 76.94 83 SER A CA 1
ATOM 619 C C . SER A 1 83 ? -12.105 -2.702 16.373 1.00 76.94 83 SER A C 1
ATOM 621 O O . SER A 1 83 ? -12.803 -3.231 17.234 1.00 76.94 83 SER A O 1
ATOM 623 N N . SER A 1 84 ? -12.150 -3.088 15.095 1.00 77.56 84 SER A N 1
ATOM 624 C CA . SER A 1 84 ? -12.928 -4.237 14.614 1.00 77.56 84 SER A CA 1
ATOM 625 C C . SER A 1 84 ? -12.198 -5.583 14.737 1.00 77.56 84 SER A C 1
ATOM 627 O O . SER A 1 84 ? -12.755 -6.609 14.355 1.00 77.56 84 SER A O 1
ATOM 629 N N . GLY A 1 85 ? -10.960 -5.598 15.248 1.00 79.50 85 GLY A N 1
ATOM 630 C CA . GLY A 1 85 ? -10.145 -6.807 15.404 1.00 79.50 85 GLY A CA 1
ATOM 631 C C . GLY A 1 85 ? -9.578 -7.372 14.096 1.00 79.50 85 GLY A C 1
ATOM 632 O O . GLY A 1 85 ? -9.085 -8.497 14.079 1.00 79.50 85 GLY A O 1
ATOM 633 N N . VAL A 1 86 ? -9.649 -6.613 12.997 1.00 82.06 86 VAL A N 1
ATOM 634 C CA . VAL A 1 86 ? -9.159 -7.024 11.667 1.00 82.06 86 VAL A CA 1
ATOM 635 C C . VAL A 1 86 ? -7.650 -6.830 11.561 1.00 82.06 86 VAL A C 1
ATOM 637 O O . VAL A 1 86 ? -6.951 -7.656 10.976 1.00 82.06 86 VAL A O 1
ATOM 640 N N . LEU A 1 87 ? -7.144 -5.736 12.133 1.00 81.50 87 LEU A N 1
ATOM 641 C CA . LEU A 1 87 ? -5.715 -5.513 12.319 1.00 81.50 87 LEU A CA 1
ATOM 642 C C . LEU A 1 87 ? -5.353 -5.757 13.787 1.00 81.50 87 LEU A C 1
ATOM 644 O O . LEU A 1 87 ? -6.154 -5.428 14.664 1.00 81.50 87 LEU A O 1
ATOM 648 N N . PRO A 1 88 ? -4.162 -6.312 14.075 1.00 77.19 88 PRO A N 1
ATOM 649 C CA . PRO A 1 88 ? -3.695 -6.427 15.447 1.00 77.19 88 PRO A CA 1
ATOM 650 C C . PRO A 1 88 ? -3.573 -5.032 16.058 1.00 77.19 88 PRO A C 1
ATOM 652 O O . PRO A 1 88 ? -3.033 -4.124 15.423 1.00 77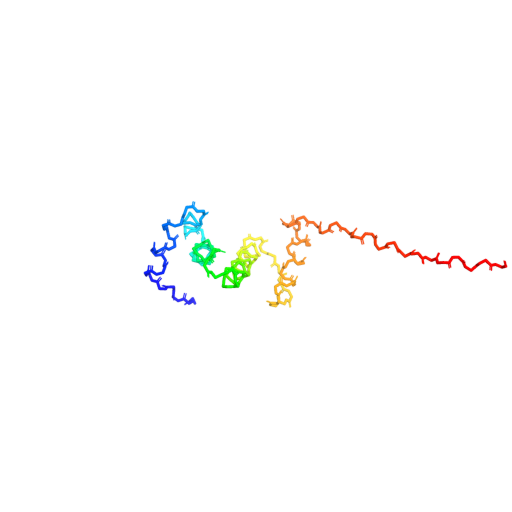.19 88 PRO A O 1
ATOM 655 N N . GLU A 1 89 ? -4.049 -4.871 17.292 1.00 71.94 89 GLU A N 1
ATOM 656 C CA . GLU A 1 89 ? -3.900 -3.609 18.009 1.00 71.94 89 GLU A CA 1
ATOM 657 C C . GLU A 1 89 ? -2.421 -3.235 18.095 1.00 71.94 89 GLU A C 1
ATOM 659 O O . GLU A 1 89 ? -1.562 -4.058 18.444 1.00 71.94 89 GLU A O 1
ATOM 664 N N . LYS A 1 90 ? -2.112 -1.968 17.807 1.00 67.81 90 LYS A N 1
ATOM 665 C CA . LYS A 1 90 ? -0.777 -1.437 18.045 1.00 67.81 90 LYS A CA 1
ATOM 666 C C . LYS A 1 90 ? -0.390 -1.722 19.500 1.00 67.81 90 LYS A C 1
ATOM 668 O O . LYS A 1 90 ? -1.089 -1.252 20.402 1.00 67.81 90 LYS A O 1
ATOM 673 N N . PRO A 1 91 ? 0.726 -2.430 19.770 1.00 56.66 91 PRO A N 1
ATOM 674 C CA . PRO A 1 91 ? 1.152 -2.653 21.139 1.00 56.66 91 PRO A CA 1
ATOM 675 C C . PRO A 1 91 ? 1.331 -1.283 21.775 1.00 56.66 91 PRO A C 1
ATOM 677 O O . PRO A 1 91 ? 2.138 -0.474 21.299 1.00 56.66 91 PRO A O 1
ATOM 680 N N . ALA A 1 92 ? 0.524 -1.001 22.804 1.00 56.66 92 ALA A N 1
ATOM 681 C CA . ALA A 1 92 ? 0.586 0.242 23.544 1.00 56.66 92 ALA A CA 1
ATOM 682 C C . ALA A 1 92 ? 2.046 0.444 23.940 1.00 56.66 92 ALA A C 1
ATOM 684 O O . ALA A 1 92 ? 2.580 -0.258 24.801 1.00 56.66 92 ALA A O 1
ATOM 685 N N . THR A 1 93 ? 2.728 1.367 23.259 1.00 49.25 93 THR A N 1
ATOM 686 C CA . THR A 1 93 ? 4.077 1.754 23.639 1.00 49.25 93 THR A CA 1
ATOM 687 C C . THR A 1 93 ? 3.904 2.368 25.009 1.00 49.25 93 THR A C 1
ATOM 689 O O . THR A 1 93 ? 3.432 3.498 25.136 1.00 49.25 93 THR A O 1
ATOM 692 N N . ARG A 1 94 ? 4.181 1.569 26.041 1.00 41.94 94 ARG A N 1
ATOM 693 C CA . ARG A 1 94 ? 4.100 1.949 27.441 1.00 41.94 94 ARG A CA 1
ATOM 694 C C . ARG A 1 94 ? 5.012 3.151 27.613 1.00 41.94 94 ARG A C 1
ATOM 696 O O . ARG A 1 94 ? 6.217 3.011 27.807 1.00 41.94 94 ARG A O 1
ATOM 703 N N . ARG A 1 95 ? 4.430 4.345 27.500 1.00 48.72 95 ARG A N 1
ATOM 704 C CA . ARG A 1 95 ? 5.073 5.616 27.805 1.00 48.72 95 ARG A CA 1
ATOM 705 C C . ARG A 1 95 ? 5.471 5.517 29.270 1.00 48.72 95 ARG A C 1
ATOM 707 O O . ARG A 1 95 ? 4.636 5.651 30.160 1.00 48.72 95 ARG A O 1
ATOM 714 N N . ARG A 1 96 ? 6.741 5.197 29.531 1.00 44.25 96 ARG A N 1
ATOM 715 C CA . ARG A 1 96 ? 7.329 5.321 30.862 1.00 44.25 96 ARG A CA 1
ATOM 716 C C . ARG A 1 96 ? 7.273 6.802 31.215 1.00 44.25 96 ARG A C 1
ATOM 718 O O . ARG A 1 96 ? 8.154 7.567 30.846 1.00 44.25 96 ARG A O 1
ATOM 725 N N . THR A 1 97 ? 6.218 7.214 31.906 1.00 44.62 97 THR A N 1
ATOM 726 C CA . THR A 1 97 ? 6.227 8.458 32.662 1.00 44.62 97 THR A CA 1
ATOM 727 C C . THR A 1 97 ? 7.206 8.249 33.809 1.00 44.62 97 THR A C 1
ATOM 729 O O . THR A 1 97 ? 6.860 7.667 34.837 1.00 44.62 97 THR A O 1
ATOM 732 N N . SER A 1 98 ? 8.451 8.676 33.626 1.00 43.53 98 SER A N 1
ATOM 733 C CA . SER A 1 98 ? 9.363 8.935 34.730 1.00 43.53 98 SER A CA 1
ATOM 734 C C . SER A 1 98 ? 8.790 10.103 35.533 1.00 43.53 98 SER A C 1
ATOM 736 O O . SER A 1 98 ? 9.119 11.266 35.314 1.00 43.53 98 SER A O 1
ATOM 738 N N . ARG A 1 99 ? 7.890 9.801 36.478 1.00 48.28 99 ARG A N 1
ATOM 739 C CA . ARG A 1 99 ? 7.655 10.698 37.609 1.00 48.28 99 ARG A CA 1
ATOM 740 C C . ARG A 1 99 ? 8.971 10.746 38.376 1.00 48.28 99 ARG A C 1
ATOM 742 O O . ARG A 1 99 ? 9.313 9.802 39.081 1.00 48.28 99 ARG A O 1
ATOM 749 N N . LYS A 1 100 ? 9.735 11.820 38.176 1.00 47.81 100 LYS A N 1
ATOM 750 C CA . LYS A 1 100 ? 10.836 12.186 39.062 1.00 47.81 100 LYS A CA 1
ATOM 751 C C . LYS A 1 100 ? 10.198 12.372 40.440 1.00 47.81 100 LYS A C 1
ATOM 753 O O . LYS A 1 100 ? 9.373 13.266 40.615 1.00 47.81 100 LYS A O 1
ATOM 758 N N . ALA A 1 101 ? 10.486 11.455 41.358 1.00 47.19 101 ALA A N 1
ATOM 759 C CA . ALA A 1 101 ? 10.117 11.607 42.751 1.00 47.19 101 ALA A CA 1
ATOM 760 C C . ALA A 1 101 ? 10.770 12.900 43.250 1.00 47.19 101 ALA A C 1
ATOM 762 O O . ALA A 1 101 ? 11.990 13.055 43.184 1.00 47.19 101 ALA A O 1
ATOM 763 N N . VAL A 1 102 ? 9.938 13.846 43.675 1.00 52.62 102 VAL A N 1
ATOM 764 C CA . VAL A 1 102 ? 10.358 14.919 44.569 1.00 52.62 102 VAL A CA 1
ATOM 765 C C . VAL A 1 102 ? 10.727 14.217 45.872 1.00 52.62 102 VAL A C 1
ATOM 767 O O . VAL A 1 102 ? 9.851 13.678 46.544 1.00 52.62 102 VAL A O 1
ATOM 770 N N . SER A 1 103 ? 12.026 14.130 46.155 1.00 45.41 103 SER A N 1
ATOM 771 C CA . SER A 1 103 ? 12.506 13.793 47.490 1.00 45.41 103 SER A CA 1
ATOM 772 C C . SER A 1 103 ? 12.524 15.075 48.307 1.00 45.41 103 SER A C 1
ATOM 774 O O . SER A 1 103 ? 13.026 16.097 47.834 1.00 45.41 103 SER A O 1
ATOM 776 N N . VAL A 1 104 ? 11.916 14.963 49.486 1.00 50.59 104 VAL A N 1
ATOM 777 C CA . VAL A 1 104 ? 12.032 15.846 50.653 1.00 50.59 104 VAL A CA 1
ATOM 778 C C . VAL A 1 104 ? 13.498 16.056 51.015 1.00 50.59 104 VAL A C 1
ATOM 780 O O . VAL A 1 104 ? 14.281 15.098 50.792 1.00 50.59 104 VAL A O 1
#

Organism: NCBI:txid2935737

pLDDT: mean 81.75, std 16.25, range [41.94, 96.5]